Protein AF-A0A9P0B5W2-F1 (afdb_monomer_lite)

InterPro domains:
  IPR032402 Putative adherens-junction anchoring domain [PF16182] (52-156)
  IPR051618 Actin-binding LIM [PTHR24213] (2-170)

Secondary structure (DSSP, 8-state):
----SPPPS---------------------HHHHHHHHHHHH-PPPPPTT---HHHHHHTTSTTSSPPPTTPPPTT--TT-SPPPPTTTSHHHHHHHHGGGSS----TT----GGG--HHHHHHHHHHHHHHHHHT--SHHHHHHHHHHHHHHHHHHHHHHT--TTTTT-

Sequence (170 aa):
MSPHFHRPTSQNSFRGSQGAGSGKRFGSRSAMKILVDSIRSETPRPKSPHMNNEEPIELAHFPGAKPPLAGEAPKIERDDFPAPPYPYTDPERRKRWSDSYKGVPSDSDEEETVDGLTAKEIEDKKLKKEEEELSKIASGIGKVFLKNVQEREKVKKLRAAHIDPRNASR

Organism: Brassicogethes aeneus (NCBI:txid1431903)

Structure (mmCIF, N/CA/C/O backbone):
data_AF-A0A9P0B5W2-F1
#
_entry.id   AF-A0A9P0B5W2-F1
#
loop_
_atom_site.group_PDB
_atom_site.id
_atom_site.type_symbol
_atom_site.label_atom_id
_atom_site.label_alt_id
_atom_site.label_comp_id
_atom_site.label_asym_id
_atom_site.label_entity_id
_atom_site.label_seq_id
_atom_site.pdbx_PDB_ins_code
_atom_site.Cartn_x
_atom_site.Cartn_y
_atom_site.Cartn_z
_atom_site.occupancy
_atom_site.B_iso_or_equiv
_atom_site.auth_seq_id
_atom_site.auth_comp_id
_atom_site.auth_asym_id
_atom_site.auth_atom_id
_atom_site.pdbx_PDB_model_num
ATOM 1 N N . MET A 1 1 ? 14.145 52.074 -6.056 1.00 46.28 1 MET A N 1
ATOM 2 C CA . MET A 1 1 ? 14.216 50.958 -7.026 1.00 46.28 1 MET A CA 1
ATOM 3 C C . MET A 1 1 ? 15.527 50.224 -6.775 1.00 46.28 1 MET A C 1
ATOM 5 O O . MET A 1 1 ? 16.573 50.802 -7.026 1.00 46.28 1 MET A O 1
ATOM 9 N N . SER A 1 2 ? 15.488 49.037 -6.159 1.00 47.97 2 SER A N 1
ATOM 10 C CA . SER A 1 2 ? 16.695 48.271 -5.794 1.00 47.97 2 SER A CA 1
ATOM 11 C C . SER A 1 2 ? 17.152 47.395 -6.973 1.00 47.97 2 SER A C 1
ATOM 13 O O . SER A 1 2 ? 16.316 46.668 -7.515 1.00 47.97 2 SER A O 1
ATOM 15 N N . PRO A 1 3 ? 18.431 47.426 -7.394 1.00 70.12 3 PRO A N 1
ATOM 16 C CA . PRO A 1 3 ? 18.944 46.596 -8.477 1.00 70.12 3 PRO A CA 1
ATOM 17 C C . PRO A 1 3 ? 19.403 45.248 -7.902 1.00 70.12 3 PRO A C 1
ATOM 19 O O . PRO A 1 3 ? 20.593 44.995 -7.747 1.00 70.12 3 PRO A O 1
ATOM 22 N N . HIS A 1 4 ? 18.454 44.394 -7.513 1.00 63.75 4 HIS A N 1
ATOM 23 C CA . HIS A 1 4 ? 18.765 43.166 -6.767 1.00 63.75 4 HIS A CA 1
ATOM 24 C C . HIS A 1 4 ? 19.074 41.930 -7.635 1.00 63.75 4 HIS A C 1
ATOM 26 O O . HIS A 1 4 ? 19.404 40.887 -7.087 1.00 63.75 4 HIS A O 1
ATOM 32 N N . PHE A 1 5 ? 19.039 42.003 -8.971 1.00 71.44 5 PHE A N 1
ATOM 33 C CA . PHE A 1 5 ? 19.436 40.857 -9.803 1.00 71.44 5 PHE A CA 1
ATOM 34 C C . PHE A 1 5 ? 20.234 41.266 -11.038 1.00 71.44 5 PHE A C 1
ATOM 36 O O . PHE A 1 5 ? 19.832 42.144 -11.802 1.00 71.44 5 PHE A O 1
ATOM 43 N N . HIS A 1 6 ? 21.357 40.578 -11.243 1.00 67.75 6 HIS A N 1
ATOM 44 C CA . HIS A 1 6 ? 22.167 40.670 -12.451 1.00 67.75 6 HIS A CA 1
ATOM 45 C C . HIS A 1 6 ? 21.425 39.980 -13.606 1.00 67.75 6 HIS A C 1
ATOM 47 O O . HIS A 1 6 ? 21.068 38.806 -13.506 1.00 67.75 6 HIS A O 1
ATOM 53 N N . ARG A 1 7 ? 21.175 40.707 -14.700 1.00 67.62 7 ARG A N 1
ATOM 54 C CA . ARG A 1 7 ? 20.592 40.163 -15.935 1.00 67.62 7 ARG A CA 1
ATOM 55 C C . ARG A 1 7 ? 21.704 40.008 -16.976 1.00 67.62 7 ARG A C 1
ATOM 57 O O . ARG A 1 7 ? 22.376 41.000 -17.251 1.00 67.62 7 ARG A O 1
ATOM 64 N N . PRO A 1 8 ? 21.917 38.815 -17.555 1.00 61.62 8 PRO A N 1
ATOM 65 C CA . PRO A 1 8 ? 22.947 38.629 -18.567 1.00 61.62 8 PRO A CA 1
ATOM 66 C C . PRO A 1 8 ? 22.650 39.483 -19.806 1.00 61.62 8 PRO A C 1
ATOM 68 O O . PRO A 1 8 ? 21.538 39.489 -20.338 1.00 61.62 8 PRO A O 1
ATOM 71 N N . THR A 1 9 ? 23.666 40.203 -20.277 1.00 60.69 9 THR A N 1
ATOM 72 C CA . THR A 1 9 ? 23.631 41.022 -21.491 1.00 60.69 9 THR A CA 1
ATOM 73 C C . THR A 1 9 ? 23.773 40.132 -22.727 1.00 60.69 9 THR A C 1
ATOM 75 O O . THR A 1 9 ? 24.811 40.121 -23.381 1.00 60.69 9 THR A O 1
ATOM 78 N N . SER A 1 10 ? 22.758 39.335 -23.050 1.00 55.91 10 SER A N 1
ATOM 79 C CA . SER A 1 10 ? 22.740 38.591 -24.322 1.00 55.91 10 SER A CA 1
ATOM 80 C C . SER A 1 10 ? 21.402 38.641 -25.050 1.00 55.91 10 SER A C 1
ATOM 82 O O . SER A 1 10 ? 21.192 37.916 -26.015 1.00 55.91 10 SER A O 1
ATOM 84 N N . GLN A 1 11 ? 20.516 39.568 -24.676 1.00 52.59 11 GLN A N 1
ATOM 85 C CA . GLN A 1 11 ? 19.276 39.822 -25.415 1.00 52.59 11 GLN A CA 1
ATOM 86 C C . GLN A 1 11 ? 19.443 40.791 -26.600 1.00 52.59 11 GLN A C 1
ATOM 88 O O . GLN A 1 11 ? 18.465 41.364 -27.068 1.00 52.59 11 GLN A O 1
ATOM 93 N N . ASN A 1 12 ? 20.669 40.954 -27.112 1.00 52.62 12 ASN A N 1
ATOM 94 C CA . ASN A 1 12 ? 20.950 41.793 -28.279 1.00 52.62 12 ASN A CA 1
ATOM 95 C C . ASN A 1 12 ? 21.686 41.040 -29.400 1.00 52.62 12 ASN A C 1
ATOM 97 O O . ASN A 1 12 ? 22.669 41.525 -29.951 1.00 52.62 12 ASN A O 1
ATOM 101 N N . SER A 1 13 ? 21.190 39.855 -29.760 1.00 49.41 13 SER A N 1
ATOM 102 C CA . SER A 1 13 ? 21.544 39.180 -31.017 1.00 49.41 13 SER A CA 1
ATOM 103 C C . SER A 1 13 ? 20.309 38.622 -31.732 1.00 49.41 13 SER A C 1
ATOM 105 O O . SER A 1 13 ? 20.285 37.499 -32.225 1.00 49.41 13 SER A O 1
ATOM 107 N N . PHE A 1 14 ? 19.270 39.450 -31.871 1.00 51.44 14 PHE A N 1
ATOM 108 C CA . PHE A 1 14 ? 18.311 39.276 -32.961 1.00 51.44 14 PHE A CA 1
ATOM 109 C C . PHE A 1 14 ? 18.972 39.699 -34.277 1.00 51.44 14 PHE A C 1
ATOM 111 O O . PHE A 1 14 ? 18.803 40.830 -34.724 1.00 51.44 14 PHE A O 1
ATOM 118 N N . ARG A 1 15 ? 19.748 38.799 -34.891 1.00 49.16 15 ARG A N 1
ATOM 119 C CA . ARG A 1 15 ? 20.052 38.812 -36.332 1.00 49.16 15 ARG A CA 1
ATOM 120 C C . ARG A 1 15 ? 20.644 37.471 -36.771 1.00 49.16 15 ARG A C 1
ATOM 122 O O . ARG A 1 15 ? 21.778 37.156 -36.441 1.00 49.16 15 ARG A O 1
ATOM 129 N N . GLY A 1 16 ? 19.875 36.751 -37.591 1.00 42.97 16 GLY A N 1
ATOM 130 C CA . GLY A 1 16 ? 20.418 35.825 -38.587 1.00 42.97 16 GLY A CA 1
ATOM 131 C C . GLY A 1 16 ? 20.074 34.344 -38.424 1.00 42.97 16 GLY A C 1
ATOM 132 O O . GLY A 1 16 ? 20.948 33.565 -38.088 1.00 42.97 16 GLY A O 1
ATOM 133 N N . SER A 1 17 ? 18.850 33.935 -38.772 1.00 45.12 17 SER A N 1
ATOM 134 C CA . SER A 1 17 ? 18.650 33.068 -39.951 1.00 45.12 17 SER A CA 1
ATOM 135 C C . SER A 1 17 ? 17.151 32.926 -40.249 1.00 45.12 17 SER A C 1
ATOM 137 O O . SER A 1 17 ? 16.429 32.175 -39.595 1.00 45.12 17 SER A O 1
ATOM 139 N N . GLN A 1 18 ? 16.673 33.668 -41.243 1.00 49.34 18 GLN A N 1
ATOM 140 C CA . GLN A 1 18 ? 15.427 33.353 -41.934 1.00 49.34 18 GLN A CA 1
ATOM 141 C C . GLN A 1 18 ? 15.752 32.314 -43.015 1.00 49.34 18 GLN A C 1
ATOM 143 O O . GLN A 1 18 ? 16.570 32.589 -43.883 1.00 49.34 18 GLN A O 1
ATOM 148 N N . GLY A 1 19 ? 15.109 31.148 -42.913 1.00 42.56 19 GLY A N 1
ATOM 149 C CA . GLY A 1 19 ? 14.490 30.417 -44.023 1.00 42.56 19 GLY A CA 1
ATOM 150 C C . GLY A 1 19 ? 15.356 29.845 -45.152 1.00 42.56 19 GLY A C 1
ATOM 151 O O . GLY A 1 19 ? 15.877 30.581 -45.975 1.00 42.56 19 GLY A O 1
ATOM 152 N N . ALA A 1 20 ? 15.351 28.511 -45.252 1.00 40.34 20 ALA A N 1
ATOM 153 C CA . ALA A 1 20 ? 15.213 27.677 -46.464 1.00 40.34 20 ALA A CA 1
ATOM 154 C C . ALA A 1 20 ? 15.748 26.278 -46.107 1.00 40.34 20 ALA A C 1
ATOM 156 O O . ALA A 1 20 ? 16.812 26.163 -45.522 1.00 40.34 20 ALA A O 1
ATOM 157 N N . GLY A 1 21 ? 15.117 25.144 -46.373 1.00 37.19 21 GLY A N 1
ATOM 158 C CA . GLY A 1 21 ? 13.966 24.796 -47.181 1.00 37.19 21 GLY A CA 1
ATOM 159 C C . GLY A 1 21 ? 13.923 23.261 -47.233 1.00 37.19 21 GLY A C 1
ATOM 160 O O . GLY A 1 21 ? 14.939 22.601 -47.044 1.00 37.19 21 GLY A O 1
ATOM 161 N N . SER A 1 22 ? 12.718 22.723 -47.417 1.00 51.56 22 SER A N 1
ATOM 162 C CA . SER A 1 22 ? 12.379 21.379 -47.912 1.00 51.56 22 SER A CA 1
ATOM 163 C C . SER A 1 22 ? 13.505 20.330 -47.996 1.00 51.56 22 SER A C 1
ATOM 165 O O . SER A 1 22 ? 14.364 20.389 -48.873 1.00 51.56 22 SER A O 1
ATOM 167 N N . GLY A 1 23 ? 13.433 19.285 -47.167 1.00 44.84 23 GLY A N 1
ATOM 168 C CA . GLY A 1 23 ? 14.341 18.151 -47.313 1.00 44.84 23 GLY A CA 1
ATOM 169 C C . GLY A 1 23 ? 14.053 16.989 -46.378 1.00 44.84 23 GLY A C 1
ATOM 170 O O . GLY A 1 23 ? 14.763 16.793 -45.406 1.00 44.84 23 GLY A O 1
ATOM 171 N N . LYS A 1 24 ? 13.053 16.182 -46.748 1.00 48.94 24 LYS A N 1
ATOM 172 C CA . LYS A 1 24 ? 12.749 14.840 -46.219 1.00 48.94 24 LYS A CA 1
ATOM 173 C C . LYS A 1 24 ? 12.152 14.809 -44.807 1.00 48.94 24 LYS A C 1
ATOM 175 O O . LYS A 1 24 ? 12.841 14.790 -43.794 1.00 48.94 24 LYS A O 1
ATOM 180 N N . ARG A 1 25 ? 10.826 14.632 -44.776 1.00 52.66 25 ARG A N 1
ATOM 181 C CA . ARG A 1 25 ? 10.122 13.929 -43.696 1.00 52.66 25 ARG A CA 1
ATOM 182 C C . ARG A 1 25 ? 10.666 12.496 -43.616 1.00 52.66 25 ARG A C 1
ATOM 184 O O . ARG A 1 25 ? 10.049 11.569 -44.131 1.00 52.66 25 ARG A O 1
ATOM 191 N N . PHE A 1 26 ? 11.854 12.317 -43.042 1.00 52.94 26 PHE A N 1
ATOM 192 C CA . PHE A 1 26 ? 12.289 11.006 -42.585 1.00 52.94 26 PHE A CA 1
ATOM 193 C C . PHE A 1 26 ? 11.279 10.576 -41.529 1.00 52.94 26 PHE A C 1
ATOM 195 O O . PHE A 1 26 ? 11.008 11.326 -40.591 1.00 52.94 26 PHE A O 1
ATOM 202 N N . GLY A 1 27 ? 10.633 9.436 -41.781 1.00 57.34 27 GLY A N 1
ATOM 203 C CA . GLY A 1 27 ? 9.492 8.952 -41.016 1.00 57.34 27 GLY A CA 1
ATOM 204 C C . GLY A 1 27 ? 9.715 9.095 -39.516 1.00 57.34 27 GLY A C 1
ATOM 205 O O . GLY A 1 27 ? 10.820 8.872 -39.033 1.00 57.34 27 GLY A O 1
ATOM 206 N N . SER A 1 28 ? 8.648 9.497 -38.833 1.00 62.66 28 SER A N 1
ATOM 207 C CA . SER A 1 28 ? 8.458 9.758 -37.403 1.00 62.66 28 SER A CA 1
ATOM 208 C C . SER A 1 28 ? 9.147 8.773 -36.444 1.00 62.66 28 SER A C 1
ATOM 210 O O . SER A 1 28 ? 8.499 8.048 -35.690 1.00 62.66 28 SER A O 1
ATOM 212 N N . ARG A 1 29 ? 10.479 8.745 -36.434 1.00 66.88 29 ARG A N 1
ATOM 213 C CA . ARG A 1 29 ? 11.280 8.089 -35.411 1.00 66.88 29 ARG A CA 1
ATOM 214 C C . ARG A 1 29 ? 11.482 9.117 -34.314 1.00 66.88 29 ARG A C 1
ATOM 216 O O . ARG A 1 29 ? 12.173 10.111 -34.504 1.00 66.88 29 ARG A O 1
ATOM 223 N N . SER A 1 30 ? 10.827 8.886 -33.179 1.00 81.12 30 SER A N 1
ATOM 224 C CA . SER A 1 30 ? 11.083 9.646 -31.955 1.00 81.12 30 SER A CA 1
ATOM 225 C C . SER A 1 30 ? 12.591 9.694 -31.683 1.00 81.12 30 SER A C 1
ATOM 227 O O . SER A 1 30 ? 13.296 8.730 -31.986 1.00 81.12 30 SER A O 1
ATOM 229 N N . ALA A 1 31 ? 13.086 10.773 -31.077 1.00 82.38 31 ALA A N 1
ATOM 230 C CA . ALA A 1 31 ? 14.483 10.873 -30.649 1.00 82.38 31 ALA A CA 1
ATOM 231 C C . ALA A 1 31 ? 14.920 9.643 -29.825 1.00 82.38 31 ALA A C 1
ATOM 233 O O . ALA A 1 31 ? 16.021 9.133 -30.008 1.00 82.38 31 ALA A O 1
ATOM 234 N N . MET A 1 32 ? 14.013 9.074 -29.019 1.00 84.75 32 MET A N 1
ATOM 235 C CA . MET A 1 32 ? 14.249 7.815 -28.301 1.00 84.75 32 MET A CA 1
ATOM 236 C C . MET A 1 32 ? 14.523 6.633 -29.236 1.00 84.75 32 MET A C 1
ATOM 238 O O . MET A 1 32 ? 15.366 5.796 -28.939 1.00 84.75 32 MET A O 1
ATOM 242 N N . LYS A 1 33 ? 13.839 6.555 -30.382 1.00 83.31 33 LYS A N 1
ATOM 243 C CA . LYS A 1 33 ? 14.045 5.486 -31.364 1.00 83.31 33 LYS A CA 1
ATOM 244 C C . LYS A 1 33 ? 15.425 5.584 -32.010 1.00 83.31 33 LYS A C 1
ATOM 246 O O . LYS A 1 33 ? 16.060 4.559 -32.205 1.00 83.31 33 LYS A O 1
ATOM 251 N N . ILE A 1 34 ? 15.892 6.802 -32.283 1.00 85.81 34 ILE A N 1
ATOM 252 C CA . ILE A 1 34 ? 17.234 7.057 -32.822 1.00 85.81 34 ILE A CA 1
ATOM 253 C C . ILE A 1 34 ? 18.305 6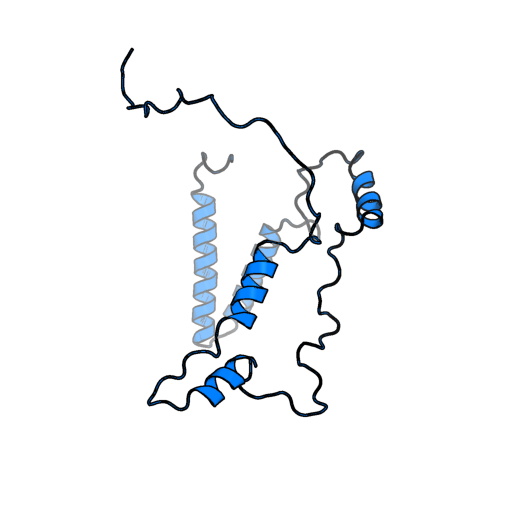.662 -31.799 1.00 85.81 34 ILE A C 1
ATOM 255 O O . ILE A 1 34 ? 19.266 5.992 -32.162 1.00 85.81 34 ILE A O 1
ATOM 259 N N . LEU A 1 35 ? 18.105 6.991 -30.517 1.00 85.31 35 LEU A N 1
ATOM 260 C CA . LEU A 1 35 ? 18.998 6.556 -29.439 1.00 85.31 35 LEU A CA 1
ATOM 261 C C . LEU A 1 35 ? 19.030 5.027 -29.304 1.00 85.31 35 LEU A C 1
ATOM 263 O O . LEU A 1 35 ? 20.104 4.448 -29.207 1.00 85.31 35 LEU A O 1
ATOM 267 N N . VAL A 1 36 ? 17.877 4.353 -29.354 1.00 85.12 36 VAL A N 1
ATOM 268 C CA . VAL A 1 36 ? 17.806 2.881 -29.308 1.00 85.12 36 VAL A CA 1
ATOM 269 C C . VAL A 1 36 ? 18.491 2.243 -30.519 1.00 85.12 36 VAL A C 1
ATOM 271 O O . VAL A 1 36 ? 19.184 1.240 -30.358 1.00 85.12 36 VAL A O 1
ATOM 274 N N . ASP A 1 37 ? 18.308 2.803 -31.717 1.00 82.69 37 ASP A N 1
ATOM 275 C CA . ASP A 1 37 ? 18.953 2.307 -32.935 1.00 82.69 37 ASP A CA 1
ATOM 276 C C . ASP A 1 37 ? 20.484 2.509 -32.863 1.00 82.69 37 ASP A C 1
ATOM 278 O O . ASP A 1 37 ? 21.215 1.576 -33.183 1.00 82.69 37 ASP A O 1
ATOM 282 N N . SER A 1 38 ? 20.962 3.652 -32.350 1.00 82.81 38 SER A N 1
ATOM 283 C CA . SER A 1 38 ? 22.390 3.933 -32.096 1.00 82.81 38 SER A CA 1
ATOM 284 C C . SER A 1 38 ? 22.996 2.977 -31.056 1.00 82.81 38 SER A C 1
ATOM 286 O O . SER A 1 38 ? 24.039 2.379 -31.310 1.00 82.81 38 SER A O 1
ATOM 288 N N . ILE A 1 39 ? 22.297 2.711 -29.943 1.00 80.75 39 ILE A N 1
ATOM 289 C CA . ILE A 1 39 ? 22.726 1.736 -28.919 1.00 80.75 39 ILE A CA 1
ATOM 290 C C . ILE A 1 39 ? 22.849 0.321 -29.507 1.00 80.75 39 ILE A C 1
ATOM 292 O O . ILE A 1 39 ? 23.756 -0.423 -29.141 1.00 80.75 39 ILE A O 1
ATOM 296 N N . ARG A 1 40 ? 21.947 -0.061 -30.420 1.00 78.44 40 ARG A N 1
ATOM 297 C CA . ARG A 1 40 ? 21.981 -1.370 -31.095 1.00 78.44 40 ARG A CA 1
ATOM 298 C C . ARG A 1 40 ? 23.073 -1.462 -32.159 1.00 78.44 40 ARG A C 1
ATOM 300 O O . ARG A 1 40 ? 23.568 -2.560 -32.393 1.00 78.44 40 ARG A O 1
ATOM 307 N N . SER A 1 41 ? 23.409 -0.356 -32.827 1.00 75.12 41 SER A N 1
ATOM 308 C CA . SER A 1 41 ? 24.389 -0.345 -33.916 1.00 75.12 41 SER A CA 1
ATOM 309 C C . SER A 1 41 ? 25.832 -0.157 -33.457 1.00 75.12 41 SER A C 1
ATOM 311 O O . SER A 1 41 ? 26.731 -0.632 -34.143 1.00 75.12 41 SER A O 1
ATOM 313 N N . GLU A 1 42 ? 26.081 0.553 -32.351 1.00 65.12 42 GLU A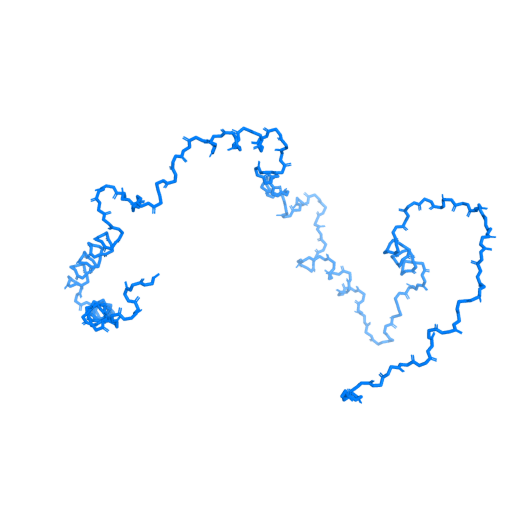 N 1
ATOM 314 C CA . GLU A 1 42 ? 27.428 1.070 -32.075 1.00 65.12 42 GLU A CA 1
ATOM 315 C C . GLU A 1 42 ? 28.358 0.155 -31.283 1.00 65.12 42 GLU A C 1
ATOM 317 O O . GLU A 1 42 ? 29.564 0.335 -31.414 1.00 65.12 42 GLU A O 1
ATOM 322 N N . THR A 1 43 ? 27.907 -0.843 -30.511 1.00 59.41 43 THR A N 1
ATOM 323 C CA . THR A 1 43 ? 28.878 -1.679 -29.773 1.00 59.41 43 THR A CA 1
ATOM 324 C C . THR A 1 43 ? 28.396 -3.102 -29.471 1.00 59.41 43 THR A C 1
ATOM 326 O O . THR A 1 43 ? 27.336 -3.275 -28.867 1.00 59.41 43 THR A O 1
ATOM 329 N N . PRO A 1 44 ? 29.191 -4.156 -29.765 1.00 67.06 44 PRO A N 1
ATOM 330 C CA . PRO A 1 44 ? 29.164 -5.326 -28.901 1.00 67.06 44 PRO A CA 1
ATOM 331 C C . PRO A 1 44 ? 29.627 -4.863 -27.517 1.00 67.06 4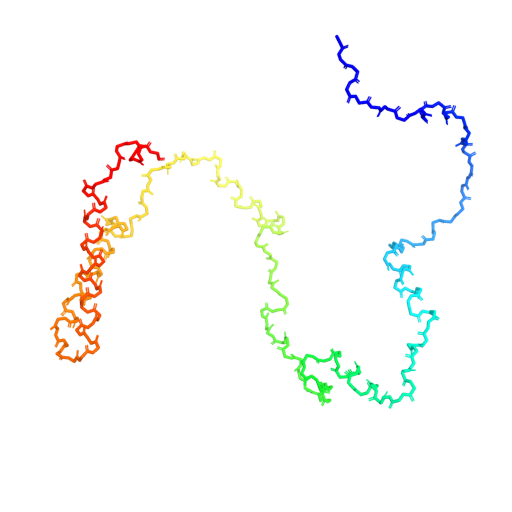4 PRO A C 1
ATOM 333 O O . PRO A 1 44 ? 30.677 -4.230 -27.384 1.00 67.06 44 PRO A O 1
ATOM 336 N N . ARG A 1 45 ? 28.816 -5.133 -26.492 1.00 69.81 45 ARG A N 1
ATOM 337 C CA . ARG A 1 45 ? 29.113 -4.779 -25.099 1.00 69.81 45 ARG A CA 1
ATOM 338 C C . ARG A 1 45 ? 30.566 -5.179 -24.771 1.00 69.81 45 ARG A C 1
ATOM 340 O O . ARG A 1 45 ? 30.895 -6.354 -24.943 1.00 69.81 45 ARG A O 1
ATOM 347 N N . PRO A 1 46 ? 31.446 -4.253 -24.339 1.00 69.06 46 PRO A N 1
ATOM 348 C CA . PRO A 1 46 ? 32.838 -4.588 -24.055 1.00 69.06 46 PRO A CA 1
ATOM 349 C C . PRO A 1 46 ? 32.892 -5.662 -22.963 1.00 69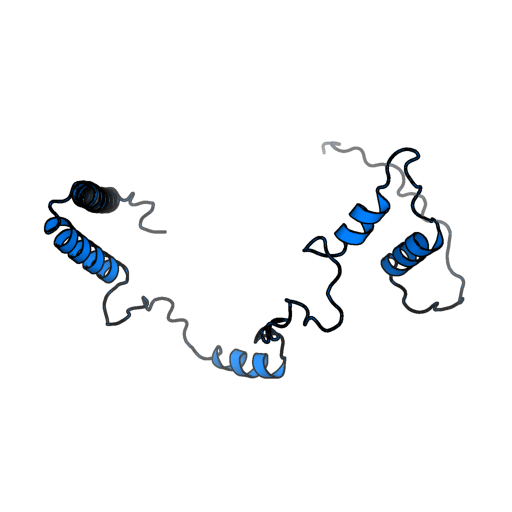.06 46 PRO A C 1
ATOM 351 O O . PRO A 1 46 ? 32.363 -5.477 -21.865 1.00 69.06 46 PRO A O 1
ATOM 354 N N . LYS A 1 47 ? 33.491 -6.812 -23.289 1.00 66.75 47 LYS A N 1
ATOM 355 C CA . LYS A 1 47 ? 33.611 -7.950 -22.373 1.00 66.75 47 LYS A CA 1
ATOM 356 C C . LYS A 1 47 ? 34.672 -7.635 -21.323 1.00 66.75 47 LYS A C 1
ATOM 358 O O . LYS A 1 47 ? 35.774 -7.208 -21.660 1.00 66.75 47 LYS A O 1
ATOM 363 N N . SER A 1 48 ? 34.358 -7.847 -20.047 1.00 70.00 48 SER A N 1
ATOM 364 C CA . SER A 1 48 ? 35.356 -7.734 -18.980 1.00 70.00 48 SER A CA 1
ATOM 365 C C . SER A 1 48 ? 36.419 -8.834 -19.149 1.00 70.00 48 SER A C 1
ATOM 367 O O . SER A 1 48 ? 36.026 -9.999 -19.200 1.00 70.00 48 SER A O 1
ATOM 369 N N . PRO A 1 49 ? 37.730 -8.523 -19.174 1.00 73.25 49 PRO A N 1
ATOM 370 C CA . PRO A 1 49 ? 38.790 -9.486 -19.512 1.00 73.25 49 PRO A CA 1
ATOM 371 C C . PRO A 1 49 ? 38.922 -10.725 -18.611 1.00 73.25 49 PRO A C 1
ATOM 373 O O . PRO A 1 49 ? 39.630 -11.656 -18.979 1.00 73.25 49 PRO A O 1
ATOM 376 N N . HIS A 1 50 ? 38.302 -10.733 -17.427 1.00 73.88 50 HIS A N 1
ATOM 377 C CA . HIS A 1 50 ? 38.549 -11.760 -16.408 1.00 73.88 50 HIS A CA 1
ATOM 378 C C . HIS A 1 50 ? 37.317 -12.577 -15.999 1.00 73.88 50 HIS A C 1
ATOM 380 O O . HIS A 1 50 ? 37.466 -13.664 -15.452 1.00 73.88 50 HIS A O 1
ATOM 386 N N . MET A 1 51 ? 36.105 -12.077 -16.248 1.00 77.00 51 MET A N 1
ATOM 387 C CA . MET A 1 51 ? 34.886 -12.688 -15.716 1.00 77.00 51 MET A CA 1
ATOM 388 C C . MET A 1 51 ? 33.949 -13.120 -16.837 1.00 77.00 51 MET A C 1
ATOM 390 O O . MET A 1 51 ? 33.569 -12.314 -17.690 1.00 77.00 51 MET A O 1
ATOM 394 N N . ASN A 1 52 ? 33.538 -14.388 -16.782 1.00 80.00 52 ASN A N 1
ATOM 395 C CA . ASN A 1 52 ? 32.494 -14.964 -17.624 1.00 80.00 52 ASN A CA 1
ATOM 396 C C . ASN A 1 52 ? 31.125 -14.432 -17.173 1.00 80.00 52 ASN A C 1
ATOM 398 O O . ASN A 1 52 ? 30.380 -15.112 -16.478 1.00 80.00 52 ASN A O 1
ATOM 402 N N . ASN A 1 53 ? 30.814 -13.188 -17.539 1.00 86.12 53 ASN A N 1
ATOM 403 C CA . ASN A 1 53 ? 29.562 -12.527 -17.159 1.00 86.12 53 ASN A CA 1
ATOM 404 C C . ASN A 1 53 ? 28.415 -12.792 -18.143 1.00 86.12 53 ASN A C 1
ATOM 406 O O . ASN A 1 53 ? 27.294 -12.379 -17.867 1.00 86.12 53 ASN A O 1
ATOM 410 N N . GLU A 1 54 ? 28.687 -13.438 -19.279 1.00 86.38 54 GLU A N 1
ATOM 411 C CA . GLU A 1 54 ? 27.703 -13.619 -20.356 1.00 86.38 54 GLU A CA 1
ATOM 412 C C . GLU A 1 54 ? 26.466 -14.373 -19.868 1.00 86.38 54 GLU A C 1
ATOM 414 O O . GLU A 1 54 ? 25.357 -13.887 -20.048 1.00 86.38 54 GLU A O 1
ATOM 419 N N . GLU A 1 55 ? 26.648 -15.485 -19.151 1.00 88.75 55 GLU A N 1
ATOM 420 C CA . GLU A 1 55 ? 25.526 -16.277 -18.637 1.00 88.75 55 GLU A CA 1
ATOM 421 C C . GLU A 1 55 ? 24.671 -15.482 -17.624 1.00 88.75 55 GLU A C 1
ATOM 423 O O . GLU A 1 55 ? 23.468 -15.352 -17.850 1.00 88.75 55 GLU A O 1
ATOM 428 N N . PRO A 1 56 ? 25.229 -14.818 -16.589 1.00 89.25 56 PRO A N 1
ATOM 429 C CA . PRO A 1 56 ? 24.446 -13.925 -15.730 1.00 89.25 56 PRO A CA 1
ATOM 430 C C . PRO A 1 56 ? 23.732 -12.779 -16.466 1.00 89.25 56 PRO A C 1
ATOM 432 O O . PRO A 1 56 ? 22.617 -12.419 -16.089 1.00 89.25 56 PRO A O 1
ATOM 435 N N . ILE A 1 57 ? 24.353 -12.189 -17.496 1.00 86.12 57 ILE A N 1
ATOM 436 C CA . ILE A 1 57 ? 23.743 -11.112 -18.295 1.00 86.12 57 ILE A CA 1
ATOM 437 C C . ILE A 1 57 ? 22.557 -11.653 -19.095 1.00 86.12 57 ILE A C 1
ATOM 439 O O . ILE A 1 57 ? 21.496 -11.031 -19.106 1.00 86.12 57 ILE A O 1
ATOM 443 N N . GLU A 1 58 ? 22.719 -12.810 -19.735 1.00 89.38 58 GLU A N 1
ATOM 444 C CA . GLU A 1 58 ? 21.664 -13.470 -20.502 1.00 89.38 58 GLU A CA 1
ATOM 445 C C . GLU A 1 58 ? 20.485 -13.862 -19.603 1.00 89.38 58 GLU A C 1
ATOM 447 O O . GLU A 1 58 ? 19.325 -13.611 -19.937 1.00 89.38 58 GLU A O 1
ATOM 452 N N . LEU A 1 59 ? 20.771 -14.407 -18.419 1.00 90.69 59 LEU A N 1
ATOM 453 C CA . LEU A 1 59 ? 19.749 -14.816 -17.459 1.00 90.69 59 LEU A CA 1
ATOM 454 C C . LEU A 1 59 ? 19.030 -13.633 -16.803 1.00 90.69 59 LEU A C 1
ATOM 456 O O . LEU A 1 59 ? 17.858 -13.768 -16.454 1.00 90.69 59 LEU A O 1
ATOM 460 N N . ALA A 1 60 ? 19.675 -12.468 -16.683 1.00 90.31 60 ALA A N 1
ATOM 461 C CA . ALA A 1 60 ? 19.068 -11.257 -16.127 1.00 90.31 60 ALA A CA 1
ATOM 462 C C . ALA A 1 60 ? 17.886 -10.721 -16.957 1.00 90.31 60 ALA A C 1
ATOM 464 O O . ALA A 1 60 ? 17.079 -9.943 -16.447 1.00 90.31 60 ALA A O 1
ATOM 465 N N . HIS A 1 61 ? 17.746 -11.144 -18.217 1.00 89.75 61 HIS A N 1
ATOM 466 C CA . HIS A 1 61 ? 16.561 -10.844 -19.026 1.00 89.75 61 HIS A CA 1
ATOM 467 C C . HIS A 1 61 ? 15.306 -11.570 -18.542 1.00 89.75 61 HIS A C 1
ATOM 469 O O . HIS A 1 61 ? 14.190 -11.139 -18.840 1.00 89.75 61 HIS A O 1
ATOM 475 N N . PHE A 1 62 ? 15.478 -12.662 -17.798 1.00 87.88 62 PHE A N 1
ATOM 476 C CA . PHE A 1 62 ? 14.384 -13.468 -17.296 1.00 87.88 62 PHE A CA 1
ATOM 477 C C . PHE A 1 62 ? 14.207 -13.218 -15.796 1.00 87.88 62 PHE A C 1
ATOM 479 O O . PHE A 1 62 ? 15.154 -13.383 -15.026 1.00 87.88 62 PHE A O 1
ATOM 486 N N . PRO A 1 63 ? 12.989 -12.902 -15.324 1.00 85.12 63 PRO A N 1
ATOM 487 C CA . PRO A 1 63 ? 12.749 -12.625 -13.905 1.00 85.12 63 PRO A CA 1
ATOM 488 C C . PRO A 1 63 ? 13.094 -13.813 -12.991 1.00 85.12 63 PRO A C 1
ATOM 490 O O . PRO A 1 63 ? 13.380 -13.622 -11.815 1.00 85.12 63 PRO A O 1
ATOM 493 N N . GLY A 1 64 ? 13.072 -15.040 -13.523 1.00 86.62 64 GLY A N 1
ATOM 494 C CA . GLY A 1 64 ? 13.435 -16.262 -12.802 1.00 86.62 64 GLY A CA 1
ATOM 495 C C . GLY A 1 64 ? 14.889 -16.710 -12.971 1.00 86.62 64 GLY A C 1
ATOM 496 O O . GLY A 1 64 ? 15.188 -17.837 -12.584 1.00 86.62 64 GLY A O 1
ATOM 497 N N . ALA A 1 65 ? 15.754 -15.894 -13.589 1.00 89.50 65 ALA A N 1
ATOM 498 C CA . ALA A 1 65 ? 17.135 -16.248 -13.936 1.00 89.50 65 ALA A CA 1
ATOM 499 C C . ALA A 1 65 ? 17.258 -17.582 -14.699 1.00 89.50 65 ALA A C 1
ATOM 501 O O . ALA A 1 65 ? 18.236 -18.311 -14.559 1.00 89.50 65 ALA A O 1
ATOM 502 N N . LYS A 1 66 ? 16.227 -17.933 -15.472 1.00 89.06 66 LYS A N 1
ATOM 503 C CA . LYS A 1 66 ? 16.163 -19.130 -16.311 1.00 89.06 66 LYS A CA 1
ATOM 504 C C . LYS A 1 66 ? 15.364 -18.796 -17.566 1.00 89.06 66 LYS A C 1
ATOM 506 O O . LYS A 1 66 ? 14.322 -18.142 -17.435 1.00 89.06 66 LYS A O 1
ATOM 511 N N . PRO A 1 67 ? 15.813 -19.231 -18.753 1.00 87.06 67 PRO A N 1
ATOM 512 C CA . PRO A 1 67 ? 15.004 -19.114 -19.952 1.00 87.06 67 PRO A CA 1
ATOM 513 C C . PRO A 1 67 ? 13.718 -19.944 -19.788 1.00 87.06 67 PRO A C 1
ATOM 515 O O . PRO A 1 67 ? 13.739 -20.972 -19.103 1.00 87.06 67 PRO A O 1
ATOM 518 N N . PRO A 1 68 ? 12.598 -19.513 -20.389 1.00 84.62 68 PRO A N 1
ATOM 519 C CA . PRO A 1 68 ? 11.366 -20.292 -20.378 1.00 84.62 68 PRO A CA 1
ATOM 520 C C . PRO A 1 68 ? 11.582 -21.630 -21.094 1.00 84.62 68 PRO A C 1
ATOM 522 O O . PRO A 1 68 ? 12.271 -21.693 -22.117 1.00 84.62 68 PRO A O 1
ATOM 525 N N . LEU A 1 69 ? 10.996 -22.704 -20.564 1.00 85.75 69 LEU A N 1
ATOM 526 C CA . LEU A 1 69 ? 11.013 -24.005 -21.228 1.00 85.75 69 LEU A CA 1
ATOM 527 C C . LEU A 1 69 ? 10.189 -23.933 -22.521 1.00 85.75 69 LEU A C 1
ATOM 529 O O . LEU A 1 69 ? 9.178 -23.232 -22.597 1.00 85.75 69 LEU A O 1
ATOM 533 N N . ALA A 1 70 ? 10.609 -24.669 -23.551 1.00 82.06 70 ALA A N 1
ATOM 534 C CA . ALA A 1 70 ? 9.868 -24.738 -24.806 1.00 82.06 70 ALA A CA 1
ATOM 535 C C . ALA A 1 70 ? 8.463 -25.320 -24.550 1.00 82.06 70 ALA A C 1
ATOM 537 O O . ALA A 1 70 ? 8.330 -26.498 -24.228 1.00 82.06 70 ALA A O 1
ATOM 538 N N . GLY A 1 71 ? 7.429 -24.483 -24.677 1.00 78.81 71 GLY A N 1
ATOM 539 C CA . GLY A 1 71 ? 6.030 -24.853 -24.429 1.00 78.81 71 GLY A CA 1
ATOM 540 C C . GLY A 1 71 ? 5.487 -24.494 -23.040 1.00 78.81 71 GLY A C 1
ATOM 541 O O . GLY A 1 71 ? 4.319 -24.767 -22.779 1.00 78.81 71 GLY A O 1
ATOM 542 N N . GLU A 1 72 ? 6.281 -23.873 -22.160 1.00 77.94 72 GLU A N 1
ATOM 543 C CA . GLU A 1 72 ? 5.766 -23.321 -20.902 1.00 77.94 72 GLU A CA 1
ATOM 544 C C . GLU A 1 72 ? 5.058 -21.985 -21.167 1.00 77.94 72 GLU A C 1
ATOM 546 O O . GLU A 1 72 ? 5.652 -21.031 -21.676 1.00 77.94 72 GLU A O 1
ATOM 551 N N . ALA A 1 73 ? 3.777 -21.940 -20.813 1.00 71.12 73 ALA A N 1
ATOM 552 C CA . ALA A 1 73 ? 2.962 -20.735 -20.779 1.00 71.12 73 ALA A CA 1
ATOM 553 C C . ALA A 1 73 ? 3.653 -19.631 -19.948 1.00 71.12 73 ALA A C 1
ATOM 555 O O . ALA A 1 73 ? 3.988 -19.872 -18.780 1.00 71.12 73 ALA A O 1
ATOM 556 N N . PRO A 1 74 ? 3.912 -18.421 -20.486 1.00 71.31 74 PRO A N 1
ATOM 557 C CA . PRO A 1 74 ? 4.434 -17.325 -19.681 1.00 71.31 74 PRO A CA 1
ATOM 558 C C . PRO A 1 74 ? 3.533 -17.062 -18.467 1.00 71.31 74 PRO A C 1
ATOM 560 O O . PRO A 1 74 ? 2.329 -16.882 -18.588 1.00 71.31 74 PRO A O 1
ATOM 563 N N . LYS A 1 75 ? 4.126 -16.942 -17.272 1.00 69.06 75 LYS A N 1
ATOM 564 C CA . LYS A 1 75 ? 3.400 -16.732 -15.996 1.00 69.06 75 LYS A CA 1
ATOM 565 C C . LYS A 1 75 ? 2.483 -15.498 -15.959 1.00 69.06 75 LYS A C 1
ATOM 567 O O . LYS A 1 75 ? 1.712 -15.345 -15.016 1.00 69.06 75 LYS A O 1
ATOM 572 N N . ILE A 1 76 ? 2.597 -14.605 -16.943 1.00 70.44 76 ILE A N 1
ATOM 573 C CA . ILE A 1 76 ? 1.702 -13.456 -17.122 1.00 70.44 76 ILE A CA 1
ATOM 574 C C . ILE A 1 76 ? 0.364 -13.824 -17.785 1.00 70.44 76 ILE A C 1
ATOM 576 O O . ILE A 1 76 ? -0.439 -12.924 -17.997 1.00 70.44 76 ILE A O 1
ATOM 580 N N . GLU A 1 77 ? 0.084 -15.104 -18.057 1.00 65.38 77 GLU A N 1
ATOM 581 C CA . GLU A 1 77 ? -1.228 -15.626 -18.491 1.00 65.38 77 GLU A CA 1
ATOM 582 C C . GLU A 1 77 ? -2.285 -15.590 -17.373 1.00 65.38 77 GLU A C 1
ATOM 584 O O . GLU A 1 77 ? -3.058 -16.520 -17.162 1.00 65.38 77 GLU A O 1
ATOM 589 N N . ARG A 1 78 ? -2.332 -14.502 -16.605 1.00 73.69 78 ARG A N 1
ATOM 590 C CA . ARG A 1 78 ? -3.569 -14.170 -15.909 1.00 73.69 78 ARG A CA 1
ATOM 591 C C . ARG A 1 78 ? -4.496 -13.566 -16.951 1.00 73.69 78 ARG A C 1
ATOM 593 O O . ARG A 1 78 ? -4.136 -12.555 -17.543 1.00 73.69 78 ARG A O 1
ATOM 600 N N . ASP A 1 79 ? -5.696 -14.120 -17.094 1.00 71.50 79 ASP A N 1
ATOM 601 C CA . ASP A 1 79 ? -6.759 -13.566 -17.953 1.00 71.50 79 ASP A CA 1
ATOM 602 C C . ASP A 1 79 ? -7.093 -12.095 -17.617 1.00 71.50 79 ASP A C 1
ATOM 604 O O . ASP A 1 79 ? -7.591 -11.346 -18.452 1.00 71.50 79 ASP A O 1
ATOM 608 N N . ASP A 1 80 ? -6.759 -11.664 -16.395 1.00 75.31 80 ASP A N 1
ATOM 609 C CA . ASP A 1 80 ? -6.866 -10.285 -15.905 1.00 75.31 80 ASP A CA 1
ATOM 610 C C . ASP A 1 80 ? -5.714 -9.353 -16.358 1.00 75.31 80 ASP A C 1
ATOM 612 O O . ASP A 1 80 ? -5.646 -8.202 -15.912 1.00 75.31 80 ASP A O 1
ATOM 616 N N . PHE A 1 81 ? -4.758 -9.828 -17.166 1.00 73.38 81 PHE A N 1
ATOM 617 C CA . PHE A 1 81 ? -3.606 -9.054 -17.637 1.00 73.38 81 PHE A CA 1
ATOM 618 C C . PHE A 1 81 ? -3.538 -9.005 -19.178 1.00 73.38 81 PHE A C 1
ATOM 620 O O . PHE A 1 81 ? -3.518 -10.052 -19.820 1.00 73.38 81 PHE A O 1
ATOM 627 N N . PRO A 1 82 ? -3.411 -7.816 -19.804 1.00 82.25 82 PRO A N 1
ATOM 628 C CA . PRO A 1 82 ? -3.408 -6.486 -19.196 1.00 82.25 82 PRO A CA 1
ATOM 629 C C . PRO A 1 82 ? -4.776 -6.129 -18.602 1.00 82.25 82 PRO A C 1
ATOM 631 O O . PRO A 1 82 ? -5.809 -6.570 -19.100 1.00 82.25 82 PRO A O 1
ATOM 634 N N . ALA A 1 83 ? -4.768 -5.316 -17.540 1.00 77.44 83 ALA A N 1
ATOM 635 C CA . ALA A 1 83 ? -5.994 -4.893 -16.873 1.00 77.44 83 ALA A CA 1
ATOM 636 C C . ALA A 1 83 ? -6.989 -4.317 -17.898 1.00 77.44 83 ALA A C 1
ATOM 638 O O . ALA A 1 83 ? -6.570 -3.540 -18.769 1.00 77.44 83 ALA A O 1
ATOM 639 N N . PRO A 1 84 ? -8.285 -4.670 -17.811 1.00 81.12 84 PRO A N 1
ATOM 640 C CA . PRO A 1 84 ? -9.280 -4.143 -18.728 1.00 81.12 84 PRO A CA 1
ATOM 641 C C . PRO A 1 84 ? -9.264 -2.607 -18.693 1.00 81.12 84 PRO A C 1
ATOM 643 O O . PRO A 1 84 ? -8.977 -2.012 -17.646 1.00 81.12 84 PRO A O 1
ATOM 646 N N . PRO A 1 85 ? -9.549 -1.948 -19.831 1.00 79.69 85 PRO A N 1
ATOM 647 C CA . PRO A 1 85 ? -9.544 -0.495 -19.916 1.00 79.69 85 PRO A CA 1
ATOM 648 C C . PRO A 1 85 ? -10.415 0.098 -18.808 1.00 79.69 85 PRO A C 1
ATOM 650 O O . PRO A 1 85 ? -11.542 -0.347 -18.577 1.00 79.69 85 PRO A O 1
ATOM 653 N N . TYR A 1 86 ? -9.874 1.093 -18.098 1.00 70.56 86 TYR A N 1
ATOM 654 C CA . TYR A 1 86 ? -10.568 1.704 -16.968 1.00 70.56 86 TYR A CA 1
ATOM 655 C C . TYR A 1 86 ? -11.940 2.209 -17.445 1.00 70.56 86 TYR A C 1
ATOM 657 O O . TYR A 1 86 ? -12.009 2.768 -18.543 1.00 70.56 86 TYR A O 1
ATOM 665 N N . PRO A 1 87 ? -13.023 2.076 -16.664 1.00 74.75 87 PRO A N 1
ATOM 666 C CA . PRO A 1 87 ? -14.388 2.345 -17.132 1.00 74.75 87 PRO A CA 1
ATOM 667 C C . PRO A 1 87 ? -14.633 3.725 -17.776 1.00 74.75 87 PRO A C 1
ATOM 669 O O . PRO A 1 87 ? -15.586 3.898 -18.532 1.00 74.75 87 PRO A O 1
ATOM 672 N N . TYR A 1 88 ? -13.764 4.701 -17.500 1.00 59.97 88 TYR A N 1
ATOM 673 C CA . TYR A 1 88 ? -13.811 6.065 -18.038 1.00 59.97 88 TYR A CA 1
ATOM 674 C C . TYR A 1 88 ? -12.981 6.290 -19.313 1.00 59.97 88 TYR A C 1
ATOM 676 O O . TYR A 1 88 ? -13.023 7.381 -19.881 1.00 59.97 88 TYR A O 1
ATOM 684 N N . THR A 1 89 ? -12.205 5.296 -19.748 1.00 64.75 89 THR A N 1
ATOM 685 C CA . THR A 1 89 ? -11.384 5.369 -20.971 1.00 64.75 89 THR A CA 1
ATOM 686 C C . THR A 1 89 ? -12.204 5.136 -22.236 1.00 64.75 89 THR A C 1
ATOM 688 O O . THR A 1 89 ? -11.802 5.592 -23.304 1.00 64.75 89 THR A O 1
ATOM 691 N N . ASP A 1 90 ? -13.371 4.500 -22.107 1.00 64.81 90 ASP A N 1
ATOM 692 C CA . ASP A 1 90 ? -14.288 4.234 -23.209 1.00 64.81 90 ASP A CA 1
ATOM 693 C C . ASP A 1 90 ? -15.275 5.414 -23.386 1.00 64.81 90 ASP A C 1
ATOM 695 O O . ASP A 1 90 ? -16.094 5.677 -22.489 1.00 64.81 90 ASP A O 1
ATOM 699 N N . PRO A 1 91 ? -15.204 6.184 -24.495 1.00 65.25 91 PRO A N 1
ATOM 700 C CA . PRO A 1 91 ? -15.991 7.405 -24.678 1.00 65.25 91 PRO A CA 1
ATOM 701 C C . PRO A 1 91 ? -17.507 7.188 -24.580 1.00 65.25 91 PRO A C 1
ATOM 703 O O . PRO A 1 91 ? -18.217 8.086 -24.119 1.00 65.25 91 PRO A O 1
ATOM 706 N N . GLU A 1 92 ? -17.998 6.007 -24.972 1.00 63.16 92 GLU A N 1
ATOM 707 C CA . GLU A 1 92 ? -19.421 5.652 -24.921 1.00 63.16 92 GLU A CA 1
ATOM 708 C C . GLU A 1 92 ? -19.909 5.371 -23.492 1.00 63.16 92 GLU A C 1
ATOM 710 O O . GLU A 1 92 ? -20.997 5.816 -23.110 1.00 63.16 92 GLU A O 1
ATOM 715 N N . ARG A 1 93 ? -19.091 4.710 -22.658 1.00 60.19 93 ARG A N 1
ATOM 716 C CA . ARG A 1 93 ? -19.410 4.472 -21.236 1.00 60.19 93 ARG A CA 1
ATOM 717 C C . ARG A 1 93 ? -19.303 5.737 -20.401 1.00 60.19 93 ARG A C 1
ATOM 719 O O . ARG A 1 93 ? -20.156 5.967 -19.545 1.00 60.19 93 ARG A O 1
ATOM 726 N N . ARG A 1 94 ? -18.326 6.601 -20.702 1.00 61.78 94 ARG A N 1
ATOM 727 C CA . ARG A 1 94 ? -18.192 7.913 -20.055 1.00 61.78 94 ARG A CA 1
ATOM 728 C C . ARG A 1 94 ? -19.470 8.741 -20.193 1.00 61.78 94 ARG A C 1
ATOM 730 O O . ARG A 1 94 ? -19.910 9.331 -19.213 1.00 61.78 94 ARG A O 1
ATOM 737 N N . LYS A 1 95 ? -20.089 8.739 -21.380 1.00 61.31 95 LYS A N 1
ATOM 738 C CA . LYS A 1 95 ? -21.291 9.535 -21.670 1.00 61.31 95 LYS A CA 1
ATOM 739 C C . LYS A 1 95 ? -22.516 9.076 -20.866 1.00 61.31 95 LYS A C 1
ATOM 741 O O . LYS A 1 95 ? -23.300 9.907 -20.422 1.00 61.31 95 LYS A O 1
ATOM 746 N N . ARG A 1 96 ? -22.663 7.765 -20.633 1.00 62.03 96 ARG A N 1
ATOM 747 C CA . ARG A 1 96 ? -23.796 7.194 -19.878 1.00 62.03 96 ARG A CA 1
ATOM 748 C C . ARG A 1 96 ? -23.784 7.535 -18.386 1.00 62.03 96 ARG A C 1
ATOM 750 O O . ARG A 1 96 ? -24.853 7.600 -17.791 1.00 62.03 96 ARG A O 1
ATOM 757 N N . TRP A 1 97 ? -22.615 7.756 -17.786 1.00 54.31 97 TRP A N 1
ATOM 758 C CA . TRP A 1 97 ? -22.507 8.069 -16.355 1.00 54.31 97 TRP A CA 1
ATOM 759 C C . TRP A 1 97 ? -22.430 9.566 -16.055 1.00 54.31 97 TRP A C 1
ATOM 761 O O . TRP A 1 97 ? -22.785 9.982 -14.957 1.00 54.31 97 TRP A O 1
ATOM 771 N N . SER A 1 98 ? -22.034 10.391 -17.026 1.00 54.84 98 SER A N 1
ATOM 772 C CA . SER A 1 98 ? -21.935 11.842 -16.838 1.00 54.84 98 SER A CA 1
ATOM 773 C C . SER A 1 98 ? -23.279 12.584 -16.882 1.00 54.84 98 SER A C 1
ATOM 775 O O . SER A 1 98 ? -23.374 13.672 -16.322 1.00 54.84 98 SER A O 1
ATOM 777 N N . ASP A 1 99 ? -24.325 12.016 -17.493 1.00 52.03 99 ASP A N 1
ATOM 778 C CA . ASP A 1 99 ? -25.632 12.691 -17.618 1.00 52.03 99 ASP A CA 1
ATOM 779 C C . ASP A 1 99 ? -26.568 12.482 -16.414 1.00 52.03 99 ASP A C 1
ATOM 781 O O . ASP A 1 99 ? -27.569 13.182 -16.287 1.00 52.03 99 ASP A O 1
ATOM 785 N N . SER A 1 100 ? -26.238 11.584 -15.478 1.00 53.25 100 SER A N 1
ATOM 786 C CA . SER A 1 100 ? -27.040 11.399 -14.252 1.00 53.25 100 SER A CA 1
ATOM 787 C C . SER A 1 100 ? -26.733 12.434 -13.158 1.00 53.25 100 SER A C 1
ATOM 789 O O . SER A 1 100 ? -27.461 12.511 -12.176 1.00 53.25 100 SER A O 1
ATOM 791 N N . TYR A 1 101 ? -25.687 13.258 -13.313 1.00 48.94 101 TYR A N 1
ATOM 792 C CA . TYR A 1 101 ? -25.236 14.185 -12.263 1.00 48.94 101 TYR A CA 1
ATOM 793 C C . TYR A 1 101 ? -25.771 15.624 -12.407 1.00 48.94 101 TYR A C 1
ATOM 795 O O . TYR A 1 101 ? -25.560 16.457 -11.533 1.00 48.94 101 TYR A O 1
ATOM 803 N N . LYS A 1 102 ? -26.502 15.959 -13.480 1.00 51.44 102 LYS A N 1
ATOM 804 C CA . LYS A 1 102 ? -27.014 17.332 -13.684 1.00 51.44 102 LYS A CA 1
ATOM 805 C C . LYS A 1 102 ? -28.323 17.638 -12.928 1.00 51.44 102 LYS A C 1
ATOM 807 O O . LYS A 1 102 ? -28.867 18.727 -13.077 1.00 51.44 102 LYS A O 1
ATOM 812 N N . GLY A 1 103 ? -28.854 16.697 -12.149 1.00 49.06 103 GLY A N 1
ATOM 813 C CA . GLY A 1 103 ? -30.174 16.833 -11.519 1.00 49.06 103 GLY A CA 1
ATOM 814 C C . GLY A 1 103 ? -30.287 16.299 -10.095 1.00 49.06 103 GLY A C 1
ATOM 815 O O . GLY A 1 103 ? -31.402 16.214 -9.595 1.00 49.06 103 GLY A O 1
ATOM 816 N N . VAL A 1 104 ? -29.177 15.939 -9.451 1.00 42.03 104 VAL A N 1
ATOM 817 C CA . VAL A 1 104 ? -29.178 15.495 -8.053 1.00 42.03 104 VAL A CA 1
ATOM 818 C C . VAL A 1 104 ? -28.769 16.697 -7.202 1.00 42.03 104 VAL A C 1
ATOM 820 O O . VAL A 1 104 ? -27.632 17.155 -7.343 1.00 42.03 104 VAL A O 1
ATOM 823 N N . PRO A 1 105 ? -29.668 17.273 -6.378 1.00 43.78 105 PRO A N 1
ATOM 824 C CA . PRO A 1 105 ? -29.255 18.192 -5.326 1.00 43.78 105 PRO A CA 1
ATOM 825 C C . PRO A 1 105 ? -28.131 17.522 -4.537 1.00 43.78 105 PRO A C 1
ATOM 827 O O . PRO A 1 105 ? -28.266 16.358 -4.171 1.00 43.78 105 PRO A O 1
ATOM 830 N N . SER A 1 106 ? -27.006 18.212 -4.346 1.00 40.94 106 SER A N 1
ATOM 831 C CA . SER A 1 106 ? -25.927 17.726 -3.491 1.00 40.94 106 SER A CA 1
ATOM 832 C C . SER A 1 106 ? -26.451 17.619 -2.064 1.00 40.94 106 SER A C 1
ATOM 834 O O . SER A 1 106 ? -26.332 18.571 -1.295 1.00 40.94 106 SER A O 1
ATOM 836 N N . ASP A 1 107 ? -27.040 16.477 -1.724 1.00 44.56 107 ASP A N 1
ATOM 837 C CA . ASP A 1 107 ? -27.260 16.094 -0.341 1.00 44.56 107 ASP A CA 1
ATOM 838 C C . ASP A 1 107 ? -25.921 15.617 0.221 1.00 44.56 107 ASP A C 1
ATOM 840 O O . ASP A 1 107 ? -25.566 14.442 0.239 1.00 44.56 107 ASP A O 1
ATOM 844 N N . SER A 1 108 ? -25.090 16.606 0.535 1.00 44.34 108 SER A N 1
ATOM 845 C CA . SER A 1 108 ? -23.791 16.452 1.177 1.00 44.34 108 SER A CA 1
ATOM 846 C C . SER A 1 108 ? -23.959 16.332 2.698 1.00 44.34 108 SER A C 1
ATOM 848 O O . SER A 1 108 ? -23.131 16.874 3.429 1.00 44.34 108 SER A O 1
ATOM 850 N N . ASP A 1 109 ? -25.022 15.668 3.165 1.00 45.25 109 ASP A N 1
ATOM 851 C CA . ASP A 1 109 ? -25.276 15.448 4.594 1.00 45.25 109 ASP A CA 1
ATOM 852 C C . ASP A 1 109 ? -25.961 14.103 4.922 1.00 45.25 109 ASP A C 1
ATOM 854 O O . ASP A 1 109 ? -26.444 13.901 6.034 1.00 45.25 109 ASP A O 1
ATOM 858 N N . GLU A 1 110 ? -25.973 13.133 4.000 1.00 44.03 110 GLU A N 1
ATOM 859 C CA . GLU A 1 110 ? -26.387 11.768 4.342 1.00 44.03 110 GLU A CA 1
ATOM 860 C C . GLU A 1 110 ? -25.176 10.963 4.827 1.00 44.03 110 GLU A C 1
ATOM 862 O O . GLU A 1 110 ? -24.419 10.378 4.047 1.00 44.03 110 GLU A O 1
ATOM 867 N N . GLU A 1 111 ? -24.979 10.948 6.151 1.00 47.78 111 GLU A N 1
ATOM 868 C CA . GLU A 1 111 ? -24.149 9.945 6.812 1.00 47.78 111 GLU A CA 1
ATOM 869 C C . GLU A 1 111 ? -24.513 8.551 6.274 1.00 47.78 111 GLU A C 1
ATOM 871 O O . GLU A 1 111 ? -25.666 8.120 6.361 1.00 47.78 111 GLU A O 1
ATOM 876 N N . GLU A 1 112 ? -23.518 7.847 5.725 1.00 45.44 112 GLU A N 1
ATOM 877 C CA . GLU A 1 112 ? -23.615 6.464 5.258 1.00 45.44 112 GLU A CA 1
ATOM 878 C C . GLU A 1 112 ? -24.044 5.556 6.425 1.00 45.44 112 GLU A C 1
ATOM 880 O O . GLU A 1 112 ? -23.237 5.014 7.183 1.00 45.44 112 GLU A O 1
ATOM 885 N N . THR A 1 113 ? -25.356 5.438 6.604 1.00 48.81 113 THR A N 1
ATOM 886 C CA . THR A 1 113 ? -26.012 4.632 7.626 1.00 48.81 113 THR A CA 1
ATOM 887 C C . THR A 1 113 ? -26.361 3.281 7.015 1.00 48.81 113 THR A C 1
ATOM 889 O O . THR A 1 113 ? -27.427 3.074 6.442 1.00 48.81 113 THR A O 1
ATOM 892 N N . VAL A 1 114 ? -25.457 2.311 7.146 1.00 53.72 114 VAL A N 1
ATOM 893 C CA . VAL A 1 114 ? -25.810 0.905 6.911 1.00 53.72 114 VAL A CA 1
ATOM 894 C C . VAL A 1 114 ? -26.651 0.454 8.116 1.00 53.72 114 VAL A C 1
ATOM 896 O O . VAL A 1 114 ? -26.134 0.377 9.228 1.00 53.72 114 VAL A O 1
ATOM 899 N N . ASP A 1 115 ? -27.952 0.214 7.911 1.00 55.03 115 ASP A N 1
ATOM 900 C CA . ASP A 1 115 ? -28.962 -0.141 8.936 1.00 55.03 115 ASP A CA 1
ATOM 901 C C . ASP A 1 115 ? -29.337 0.961 9.957 1.00 55.03 115 ASP A C 1
ATOM 903 O O . ASP A 1 115 ? -29.710 0.665 11.095 1.00 55.03 115 ASP A O 1
ATOM 907 N N . GLY A 1 116 ? -29.276 2.245 9.578 1.00 59.72 116 GLY A N 1
ATOM 908 C CA . GLY A 1 116 ? -29.756 3.343 10.440 1.00 59.72 116 GLY A CA 1
ATOM 909 C C . GLY A 1 116 ? -28.910 3.588 11.697 1.00 59.72 116 GLY A C 1
ATOM 910 O O . GLY A 1 116 ? -29.363 4.247 12.630 1.00 59.72 116 GLY A O 1
ATOM 911 N N . LEU A 1 117 ? -27.692 3.043 11.730 1.00 55.50 117 LEU A N 1
ATOM 912 C CA . LEU A 1 117 ? -26.705 3.234 12.789 1.00 55.50 117 LEU A CA 1
ATOM 913 C C . LEU A 1 117 ? -25.510 3.989 12.219 1.00 55.50 117 LEU A C 1
ATOM 915 O O . LEU A 1 117 ? -25.034 3.674 11.127 1.00 55.50 117 LEU A O 1
ATOM 919 N N . THR A 1 118 ? -24.996 4.957 12.971 1.00 70.44 118 THR A N 1
ATOM 920 C CA . THR A 1 118 ? -23.802 5.698 12.546 1.00 70.44 118 THR A CA 1
ATOM 921 C C . THR A 1 118 ? -22.578 4.772 12.564 1.00 70.44 118 THR A C 1
ATOM 923 O O . THR A 1 118 ? -22.488 3.832 13.362 1.00 70.44 118 THR A O 1
ATOM 926 N N . ALA A 1 119 ? -21.574 5.031 11.721 1.00 71.31 119 ALA A N 1
ATOM 927 C CA . ALA A 1 119 ? -20.353 4.212 11.668 1.00 71.31 119 ALA A CA 1
ATOM 928 C C . ALA A 1 119 ? -19.657 4.072 13.043 1.00 71.31 119 ALA A C 1
ATOM 930 O O . ALA A 1 119 ? -19.058 3.037 13.354 1.00 71.31 119 ALA A O 1
ATOM 931 N N . LYS A 1 120 ? -19.790 5.094 13.901 1.00 73.62 120 LYS A N 1
ATOM 932 C CA . LYS A 1 120 ? -19.288 5.102 15.283 1.00 73.62 120 LYS A CA 1
ATOM 933 C C . LYS A 1 120 ? -20.019 4.090 16.167 1.00 73.62 120 LYS A C 1
ATOM 935 O O . LYS A 1 120 ? -19.373 3.358 16.913 1.00 73.62 120 LYS A O 1
ATOM 940 N N . GLU A 1 121 ? -21.340 3.999 16.044 1.00 75.19 121 GLU A N 1
ATOM 941 C CA . GLU A 1 121 ? -22.159 3.046 16.799 1.00 75.19 121 GLU A CA 1
ATOM 942 C C . GLU A 1 121 ? -21.873 1.596 16.400 1.00 75.19 121 GLU A C 1
ATOM 944 O O . GLU A 1 121 ? -21.889 0.698 17.245 1.00 75.19 121 GLU A O 1
ATOM 949 N N . ILE A 1 122 ? -21.573 1.354 15.121 1.00 79.75 122 ILE A N 1
ATOM 950 C CA . ILE A 1 122 ? -21.176 0.030 14.628 1.00 79.75 122 ILE A CA 1
ATOM 951 C C . ILE A 1 122 ? -19.819 -0.376 15.220 1.00 79.75 122 ILE A C 1
ATOM 953 O O . ILE A 1 122 ? -19.660 -1.518 15.659 1.00 79.75 122 ILE A O 1
ATOM 957 N N . GLU A 1 123 ? -18.846 0.540 15.263 1.00 81.25 123 GLU A N 1
ATOM 958 C CA . GLU A 1 123 ? -17.540 0.290 15.888 1.00 81.25 123 GLU A CA 1
ATOM 959 C C . GLU A 1 123 ? -17.691 -0.006 17.390 1.00 81.25 123 GLU A C 1
ATOM 961 O O . GLU A 1 123 ? -17.130 -0.983 17.887 1.00 81.25 123 GLU A O 1
ATOM 966 N N . ASP A 1 124 ? -18.511 0.768 18.103 1.00 82.81 124 ASP A N 1
ATOM 967 C CA . ASP A 1 124 ? -18.731 0.583 19.541 1.00 82.81 124 ASP A CA 1
ATOM 968 C C . ASP A 1 124 ? -19.426 -0.751 19.857 1.00 82.81 124 ASP A C 1
ATOM 970 O O . ASP A 1 124 ? -19.079 -1.424 20.830 1.00 82.81 124 ASP A O 1
ATOM 974 N N . LYS A 1 125 ? -20.367 -1.192 19.011 1.00 86.12 125 LYS A N 1
ATOM 975 C CA . LYS A 1 125 ? -20.983 -2.525 19.125 1.00 86.12 125 LYS A CA 1
ATOM 976 C C . LYS A 1 125 ? -19.969 -3.651 18.918 1.00 86.12 125 LYS A C 1
ATOM 978 O O . LYS A 1 125 ? -20.070 -4.676 19.589 1.00 86.12 125 LYS A O 1
ATOM 983 N N . LYS A 1 126 ? -19.006 -3.485 18.006 1.00 86.56 126 LYS A N 1
ATOM 984 C CA . LYS A 1 126 ? -17.942 -4.474 17.766 1.00 86.56 126 LYS A CA 1
ATOM 985 C C . LYS A 1 126 ? -16.981 -4.562 18.952 1.00 86.56 126 LYS A C 1
ATOM 987 O O . LYS A 1 126 ? -16.721 -5.666 19.414 1.00 86.56 126 LYS A O 1
ATOM 992 N N . LEU A 1 127 ? -16.540 -3.422 19.487 1.00 84.62 127 LEU A N 1
ATOM 993 C CA . LEU A 1 127 ? -15.633 -3.371 20.642 1.00 84.62 127 LEU A CA 1
ATOM 994 C C . LEU A 1 127 ? -16.241 -4.025 21.893 1.00 84.62 127 LEU A C 1
ATOM 996 O O . LEU A 1 127 ? -15.555 -4.763 22.592 1.00 84.62 127 LEU A O 1
ATOM 1000 N N . LYS A 1 128 ? -17.542 -3.819 22.145 1.00 88.50 128 LYS A N 1
ATOM 1001 C CA . LYS A 1 128 ? -18.249 -4.471 23.263 1.00 88.50 128 LYS A CA 1
ATOM 1002 C C . LYS A 1 128 ? -18.310 -5.992 23.116 1.00 88.50 128 LYS A C 1
ATOM 1004 O O . LYS A 1 128 ? -18.060 -6.712 24.075 1.00 88.50 128 LYS A O 1
ATOM 1009 N N . LYS A 1 129 ? -18.605 -6.483 21.908 1.00 90.75 129 LYS A N 1
ATOM 1010 C CA . LYS A 1 129 ? -18.607 -7.926 21.618 1.00 90.75 129 LYS A CA 1
ATOM 1011 C C . LYS A 1 129 ? -17.217 -8.538 21.794 1.00 90.75 129 LYS A C 1
ATOM 1013 O O . LYS A 1 129 ? -17.093 -9.601 22.389 1.00 90.75 129 LYS A O 1
ATOM 1018 N N . GLU A 1 130 ? -16.182 -7.848 21.319 1.00 87.50 130 GLU A N 1
ATOM 1019 C CA . GLU A 1 130 ? -14.789 -8.275 21.471 1.00 87.50 130 GLU A CA 1
ATOM 1020 C C . GLU A 1 130 ? -14.390 -8.375 22.952 1.00 87.50 130 GLU A C 1
ATOM 1022 O O . GLU A 1 130 ? -13.798 -9.371 23.366 1.00 87.50 130 GLU A O 1
ATOM 1027 N N . GLU A 1 131 ? -14.767 -7.397 23.780 1.00 88.25 131 GLU A N 1
ATOM 1028 C CA . GLU A 1 131 ? -14.521 -7.448 25.225 1.00 88.25 131 GLU A CA 1
ATOM 1029 C C . GLU A 1 131 ? -15.217 -8.650 25.885 1.00 88.25 131 GLU A C 1
ATOM 1031 O O . GLU A 1 131 ? -14.590 -9.380 26.656 1.00 88.25 131 GLU A O 1
ATOM 1036 N N . GLU A 1 132 ? -16.484 -8.910 25.550 1.00 90.25 132 GLU A N 1
ATOM 1037 C CA . GLU A 1 132 ? -17.228 -10.067 26.0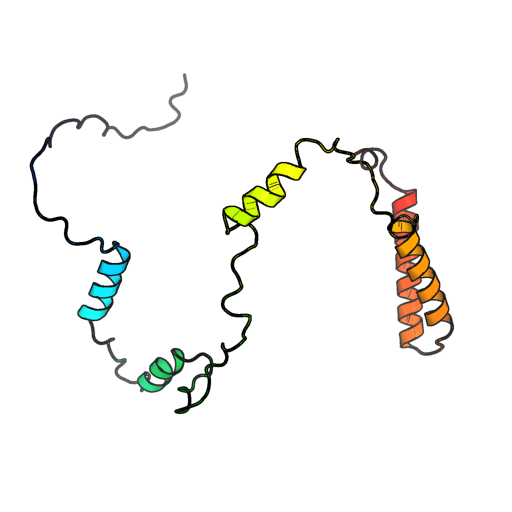60 1.00 90.25 132 GLU A CA 1
ATOM 1038 C C . GLU A 1 132 ? -16.586 -11.401 25.653 1.00 90.25 132 GLU A C 1
ATOM 1040 O O . GLU A 1 132 ? -16.529 -12.331 26.459 1.00 90.25 132 GLU A O 1
ATOM 1045 N N . GLU A 1 133 ? -16.082 -11.519 24.426 1.00 91.06 133 GLU A N 1
ATOM 1046 C CA . GLU A 1 133 ? -15.388 -12.718 23.947 1.00 91.06 133 GLU A CA 1
ATOM 1047 C C . GLU A 1 133 ? -14.038 -12.916 24.640 1.00 91.06 133 GLU A C 1
ATOM 1049 O O . GLU A 1 133 ? -13.743 -14.013 25.119 1.00 91.06 133 GLU A O 1
ATOM 1054 N N . LEU A 1 134 ? -13.248 -11.851 24.777 1.00 87.31 134 LEU A N 1
ATOM 1055 C CA . LEU A 1 134 ? -11.945 -11.898 25.438 1.00 87.31 134 LEU A CA 1
ATOM 1056 C C . LEU A 1 134 ? -12.065 -12.124 26.949 1.00 87.31 134 LEU A C 1
ATOM 1058 O O . LEU A 1 134 ? -11.210 -12.789 27.533 1.00 87.31 134 LEU A O 1
ATOM 1062 N N . SER A 1 135 ? -13.146 -11.652 27.580 1.00 87.56 135 SER A N 1
ATOM 1063 C CA . SER A 1 135 ? -13.420 -11.885 29.004 1.00 87.56 135 SER A CA 1
ATOM 1064 C C . SER A 1 135 ? -13.619 -13.368 29.340 1.00 87.56 135 SER A C 1
ATOM 1066 O O . SER A 1 135 ? -13.265 -13.812 30.433 1.00 87.56 135 SER A O 1
ATOM 1068 N N . LYS A 1 136 ? -14.130 -14.158 28.384 1.00 92.94 136 LYS A N 1
ATOM 1069 C CA . LYS A 1 136 ? -14.339 -15.608 28.539 1.00 92.94 136 LYS A CA 1
ATOM 1070 C C . LYS A 1 136 ? -13.024 -16.385 28.490 1.00 92.94 136 LYS A C 1
ATOM 1072 O O . LYS A 1 136 ? -12.957 -17.521 28.957 1.00 92.94 136 LYS A O 1
ATOM 1077 N N . ILE A 1 137 ? -11.972 -15.796 27.925 1.00 89.56 137 ILE A N 1
ATOM 1078 C CA . ILE A 1 137 ? -10.686 -16.457 27.727 1.00 89.56 137 ILE A CA 1
ATOM 1079 C C . ILE A 1 137 ? -9.796 -16.209 28.949 1.00 89.56 137 ILE A C 1
ATOM 1081 O O . ILE A 1 137 ? -9.197 -15.152 29.118 1.00 89.56 137 ILE A O 1
ATOM 1085 N N . ALA A 1 138 ? -9.615 -17.240 29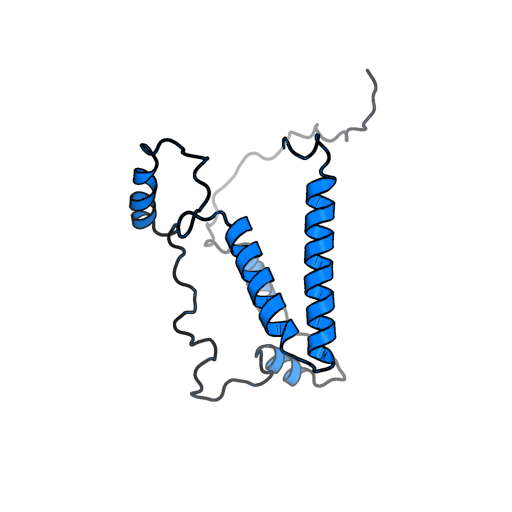.778 1.00 81.12 138 ALA A N 1
ATOM 1086 C CA . ALA A 1 138 ? -8.696 -17.199 30.923 1.00 81.12 138 ALA A CA 1
ATOM 1087 C C . ALA A 1 138 ? -7.204 -17.367 30.541 1.00 81.12 138 ALA A C 1
ATOM 1089 O O . ALA A 1 138 ? -6.335 -17.381 31.416 1.00 81.12 138 ALA A O 1
ATOM 1090 N N . SER A 1 139 ? -6.901 -17.503 29.244 1.00 84.31 139 SER A N 1
ATOM 1091 C CA . SER A 1 139 ? -5.553 -17.739 28.709 1.00 84.31 139 SER A CA 1
ATOM 1092 C C . SER A 1 139 ? -4.691 -16.470 28.684 1.00 84.31 139 SER A C 1
ATOM 1094 O O . SER A 1 139 ? -5.192 -15.361 28.494 1.00 84.31 139 SER A O 1
ATOM 1096 N N . GLY A 1 140 ? -3.374 -16.634 28.849 1.00 84.38 140 GLY A N 1
ATOM 1097 C CA . GLY A 1 140 ? -2.413 -15.539 29.029 1.00 84.38 140 GLY A CA 1
ATOM 1098 C C . GLY A 1 140 ? -2.470 -14.469 27.937 1.00 84.38 140 GLY A C 1
ATOM 1099 O O . GLY A 1 140 ? -2.582 -13.288 28.254 1.00 84.38 140 GLY A O 1
ATOM 1100 N N . ILE A 1 141 ? -2.474 -14.868 26.660 1.00 88.25 141 ILE A N 1
ATOM 1101 C CA . ILE A 1 141 ? -2.556 -13.916 25.541 1.00 88.25 141 ILE A CA 1
ATOM 1102 C C . ILE A 1 141 ? -3.933 -13.233 25.462 1.00 88.25 141 ILE A C 1
ATOM 1104 O O . ILE A 1 141 ? -4.012 -12.041 25.180 1.00 88.25 141 ILE A O 1
ATOM 1108 N N . GLY A 1 142 ? -5.011 -13.951 25.805 1.00 87.62 142 GLY A N 1
ATOM 1109 C CA . GLY A 1 142 ? -6.373 -13.407 25.857 1.00 87.62 142 GLY A CA 1
ATOM 1110 C C . GLY A 1 142 ? -6.499 -12.254 26.854 1.00 87.62 142 GLY A C 1
ATOM 1111 O O . GLY A 1 142 ? -7.100 -11.232 26.538 1.00 87.62 142 GLY A O 1
ATOM 1112 N N . LYS A 1 143 ? -5.824 -12.350 28.008 1.00 90.00 143 LYS A N 1
ATOM 1113 C CA . LYS A 1 143 ? -5.756 -11.257 28.997 1.00 90.00 143 LYS A CA 1
ATOM 1114 C C . LYS A 1 143 ? -5.041 -10.011 28.468 1.00 90.00 143 LYS A C 1
ATOM 1116 O O . LYS A 1 143 ? -5.422 -8.898 28.825 1.00 90.00 143 LYS A O 1
ATOM 1121 N N . VAL A 1 144 ? -4.012 -10.179 27.635 1.00 94.12 144 VAL A N 1
ATOM 1122 C CA . VAL A 1 144 ? -3.295 -9.049 27.020 1.00 94.12 144 VAL A CA 1
ATOM 1123 C C . VAL A 1 144 ? -4.193 -8.344 26.008 1.00 94.12 144 VAL A C 1
ATOM 1125 O O . VAL A 1 144 ? -4.308 -7.121 26.052 1.00 94.12 144 VAL A O 1
ATOM 1128 N N . PHE A 1 145 ? -4.883 -9.100 25.149 1.00 91.50 145 PHE A N 1
ATOM 1129 C CA . PHE A 1 145 ? -5.854 -8.524 24.219 1.00 91.50 145 PHE A CA 1
ATOM 1130 C C . PHE A 1 145 ? -6.987 -7.803 24.955 1.00 91.50 145 PHE A C 1
ATOM 1132 O O . PHE A 1 145 ? -7.289 -6.665 24.608 1.00 91.50 145 PHE A O 1
ATOM 1139 N N . LEU A 1 146 ? -7.534 -8.394 26.025 1.00 92.44 146 LEU A N 1
ATOM 1140 C CA . LEU A 1 146 ? -8.564 -7.756 26.851 1.00 92.44 146 LEU A CA 1
ATOM 1141 C C . LEU A 1 146 ? -8.090 -6.400 27.395 1.00 92.44 146 LEU A C 1
ATOM 1143 O O . LEU A 1 146 ? -8.792 -5.397 27.286 1.00 92.44 146 LEU A O 1
ATOM 1147 N N . LYS A 1 147 ? -6.864 -6.350 27.929 1.00 92.62 147 LYS A N 1
ATOM 1148 C CA . LYS A 1 147 ? -6.263 -5.108 28.425 1.00 92.62 147 LYS A CA 1
ATOM 1149 C C . LYS A 1 147 ? -6.107 -4.066 27.310 1.00 92.62 147 LYS A C 1
ATOM 1151 O O . LYS A 1 147 ? -6.442 -2.904 27.526 1.00 92.62 147 LYS A O 1
ATOM 1156 N N . ASN A 1 148 ? -5.655 -4.471 26.123 1.00 93.38 148 ASN A N 1
ATOM 1157 C CA . ASN A 1 148 ? -5.487 -3.570 24.977 1.00 93.38 148 ASN A CA 1
ATOM 1158 C C . ASN A 1 148 ? -6.827 -2.981 24.501 1.00 93.38 148 ASN A C 1
ATOM 1160 O O . ASN A 1 148 ? -6.902 -1.787 24.203 1.00 93.38 148 ASN A O 1
ATOM 1164 N N . VAL A 1 149 ? -7.889 -3.793 24.459 1.00 91.69 149 VAL A N 1
ATOM 1165 C CA . VAL A 1 149 ? -9.246 -3.342 24.102 1.00 91.69 149 VAL A CA 1
ATOM 1166 C C . VAL A 1 149 ? -9.752 -2.311 25.114 1.00 91.69 149 VAL A C 1
ATOM 1168 O O . VAL A 1 149 ? -10.192 -1.227 24.726 1.00 91.69 149 VAL A O 1
ATOM 1171 N N . GLN A 1 150 ? -9.589 -2.581 26.411 1.00 91.25 150 GLN A N 1
ATOM 1172 C CA . GLN A 1 150 ? -9.969 -1.647 27.477 1.00 91.25 150 GLN A CA 1
ATOM 1173 C C . GLN A 1 150 ? -9.162 -0.342 27.442 1.00 91.25 150 GLN A C 1
ATOM 1175 O O . GLN A 1 150 ? -9.704 0.740 27.677 1.00 91.25 150 GLN A O 1
ATOM 1180 N N . GLU A 1 151 ? -7.863 -0.404 27.146 1.00 93.31 151 GLU A N 1
ATOM 1181 C CA . GLU A 1 151 ? -7.027 0.789 26.983 1.00 93.31 151 GLU A CA 1
ATOM 1182 C C . GLU A 1 151 ? -7.464 1.632 25.783 1.00 93.31 151 GLU A C 1
ATOM 1184 O O . GLU A 1 151 ? -7.577 2.855 25.903 1.00 93.31 151 GLU A O 1
ATOM 1189 N N . ARG A 1 152 ? -7.790 0.999 24.649 1.00 89.19 152 ARG A N 1
ATOM 1190 C CA . ARG A 1 152 ? -8.326 1.693 23.470 1.00 89.19 152 ARG A CA 1
ATOM 1191 C C . ARG A 1 152 ? -9.629 2.420 23.796 1.00 89.19 152 ARG A C 1
ATOM 1193 O O . ARG A 1 152 ? -9.785 3.580 23.409 1.00 89.19 152 ARG A O 1
ATOM 1200 N N . GLU A 1 153 ? -10.535 1.780 24.533 1.00 88.31 153 GLU A N 1
ATOM 1201 C CA . GLU A 1 153 ? -11.803 2.390 24.943 1.00 88.31 153 GLU A CA 1
ATOM 1202 C C . GLU A 1 153 ? -11.578 3.597 25.873 1.00 88.31 153 GLU A C 1
ATOM 1204 O O . GLU A 1 153 ? -12.162 4.665 25.670 1.00 88.31 153 GLU A O 1
ATOM 1209 N N . LYS A 1 154 ? -10.660 3.479 26.845 1.00 92.06 154 LYS A N 1
ATOM 1210 C CA . LYS A 1 154 ? -10.266 4.589 27.731 1.00 92.06 154 LYS A CA 1
ATOM 1211 C C . LYS A 1 154 ? -9.693 5.766 26.951 1.00 92.06 154 LYS A C 1
ATOM 1213 O O . LYS A 1 154 ? -10.104 6.902 27.175 1.00 92.06 154 LYS A O 1
ATOM 1218 N N . VAL A 1 155 ? -8.782 5.516 26.010 1.00 89.69 155 VAL A N 1
ATOM 1219 C CA . VAL A 1 155 ? -8.195 6.572 25.172 1.00 89.69 155 VAL A CA 1
ATOM 1220 C C . VAL A 1 155 ? -9.264 7.242 24.303 1.00 89.69 155 VAL A C 1
ATOM 1222 O O . VAL A 1 155 ? -9.262 8.467 24.188 1.00 89.69 155 VAL A O 1
ATOM 1225 N N . LYS A 1 156 ? -10.207 6.477 23.733 1.00 87.88 156 LYS A N 1
ATOM 1226 C CA . LYS A 1 156 ? -11.333 7.021 22.951 1.00 87.88 156 LYS A CA 1
ATOM 1227 C C . LYS A 1 156 ? -12.210 7.938 23.809 1.00 87.88 156 LYS A C 1
ATOM 1229 O O . LYS A 1 156 ? -12.468 9.070 23.405 1.00 87.88 156 LYS A O 1
ATOM 1234 N N . LYS A 1 157 ? -12.584 7.503 25.019 1.00 88.50 157 LYS A N 1
ATOM 1235 C CA . LYS A 1 157 ? -13.356 8.307 25.985 1.00 88.50 157 LYS A CA 1
ATOM 1236 C C . LYS A 1 157 ? -12.616 9.579 26.400 1.00 88.50 157 LYS A C 1
ATOM 1238 O O . LYS A 1 157 ? -13.209 10.652 26.403 1.00 88.50 157 LYS A O 1
ATOM 1243 N N . LEU A 1 158 ? -11.317 9.484 26.693 1.00 89.75 158 LEU A N 1
ATOM 1244 C CA . LEU A 1 158 ? -10.498 10.646 27.051 1.00 89.75 158 LEU A CA 1
ATOM 1245 C C . LEU A 1 158 ? -10.405 11.656 25.906 1.00 89.75 158 LEU A C 1
ATOM 1247 O O . LEU A 1 158 ? -10.561 12.848 26.151 1.00 89.75 158 LEU A O 1
ATOM 1251 N N . ARG A 1 159 ? -10.199 11.197 24.667 1.00 86.50 159 ARG A N 1
ATOM 1252 C CA . ARG A 1 159 ? -10.174 12.071 23.484 1.00 86.50 159 ARG A CA 1
ATOM 1253 C C . ARG A 1 159 ? -11.518 12.749 23.242 1.00 86.50 159 ARG A C 1
ATOM 1255 O O . ARG A 1 159 ? -11.535 13.929 22.922 1.00 86.50 159 ARG A O 1
ATOM 1262 N N . ALA A 1 160 ? -12.620 12.021 23.418 1.00 84.62 160 ALA A N 1
ATOM 1263 C CA . ALA A 1 160 ? -13.960 12.582 23.287 1.00 84.62 160 ALA A CA 1
ATOM 1264 C C . ALA A 1 160 ? -14.253 13.632 24.374 1.00 84.62 160 ALA A C 1
ATOM 1266 O O . ALA A 1 160 ? -14.812 14.680 24.072 1.00 84.62 160 ALA A O 1
ATOM 1267 N N . ALA A 1 161 ? -13.837 13.383 25.620 1.00 87.69 161 ALA A N 1
ATOM 1268 C CA . ALA A 1 161 ? -14.036 14.311 26.734 1.00 87.69 161 ALA A CA 1
ATOM 1269 C C . ALA A 1 161 ? -13.156 15.573 26.652 1.00 87.69 161 ALA A C 1
ATOM 1271 O O . ALA A 1 161 ? -13.550 16.620 27.156 1.00 87.69 161 ALA A O 1
ATOM 1272 N N . HIS A 1 162 ? -11.977 15.483 26.029 1.00 86.88 162 HIS A N 1
ATOM 1273 C CA . HIS A 1 162 ? -10.997 16.575 25.948 1.00 86.88 162 HIS A CA 1
ATOM 1274 C C . HIS A 1 162 ? -10.821 17.102 24.520 1.00 86.88 162 HIS A C 1
ATOM 1276 O O . HIS A 1 162 ? -9.717 17.480 24.123 1.00 86.88 162 HIS A O 1
ATOM 1282 N N . ILE A 1 163 ? -11.891 17.102 23.725 1.00 85.44 163 ILE A N 1
ATOM 1283 C CA . ILE A 1 163 ? -11.837 17.659 22.377 1.00 85.44 163 ILE A CA 1
ATOM 1284 C C . ILE A 1 163 ? -11.717 19.188 22.449 1.00 85.44 163 ILE A C 1
ATOM 1286 O O . ILE A 1 163 ? -12.506 19.855 23.116 1.00 85.44 163 ILE A O 1
ATOM 1290 N N . ASP A 1 164 ? -10.696 19.749 21.795 1.00 83.81 164 ASP A N 1
ATOM 1291 C CA . ASP A 1 164 ? -10.520 21.202 21.721 1.00 83.81 164 ASP A CA 1
ATOM 1292 C C . ASP A 1 164 ? -11.702 21.806 20.939 1.00 83.81 164 ASP A C 1
ATOM 1294 O O . ASP A 1 164 ? -11.924 21.407 19.789 1.00 83.81 164 ASP A O 1
ATOM 1298 N N . PRO A 1 165 ? -12.451 22.772 21.503 1.00 82.56 165 PRO A N 1
ATOM 1299 C CA . PRO A 1 165 ? -13.568 23.409 20.811 1.00 82.56 165 PRO A CA 1
ATOM 1300 C C . PRO A 1 165 ? -13.171 24.056 19.475 1.00 82.56 165 PRO A C 1
ATOM 1302 O O . PRO A 1 165 ? -14.014 24.165 18.590 1.00 82.56 165 PRO A O 1
ATOM 1305 N N . ARG A 1 166 ? -11.900 24.445 19.281 1.00 78.56 166 ARG A N 1
ATOM 1306 C CA . ARG A 1 166 ? -11.397 24.937 17.984 1.00 78.56 166 ARG A CA 1
ATOM 1307 C C . ARG A 1 166 ? -11.264 23.848 16.923 1.00 78.56 166 ARG A C 1
ATOM 1309 O O . ARG A 1 166 ? -11.311 24.160 15.739 1.00 78.56 166 ARG A O 1
ATOM 1316 N N . ASN A 1 167 ? -11.055 22.602 17.334 1.00 78.00 167 ASN A N 1
ATOM 1317 C CA . ASN A 1 167 ? -10.919 21.465 16.427 1.00 78.00 167 ASN A CA 1
ATOM 1318 C C . ASN A 1 167 ? -12.271 20.794 16.132 1.00 78.00 167 ASN A C 1
ATOM 1320 O O . ASN A 1 167 ? -12.389 20.076 15.150 1.00 78.00 167 ASN A O 1
ATOM 1324 N N . ALA A 1 168 ? -13.289 21.020 16.968 1.00 74.06 168 ALA A N 1
ATOM 1325 C CA . ALA A 1 168 ? -14.614 20.419 16.813 1.00 74.06 168 ALA A CA 1
ATOM 1326 C C . ALA A 1 168 ? -15.476 21.053 15.701 1.00 74.06 168 ALA A C 1
ATOM 1328 O O . ALA A 1 168 ? -16.452 20.442 15.281 1.00 74.06 168 ALA A O 1
ATOM 1329 N N . SER A 1 169 ? -15.151 22.270 15.249 1.00 70.25 169 SER A N 1
ATOM 1330 C CA . SER A 1 169 ? -15.932 23.029 14.257 1.00 70.25 169 SER A CA 1
ATOM 1331 C C . SER A 1 169 ? -15.379 22.977 12.826 1.00 70.25 169 SER A C 1
ATOM 1333 O O . SER A 1 169 ? -15.887 23.692 11.961 1.00 70.25 169 SER A O 1
ATOM 1335 N N . ARG A 1 170 ? -14.319 22.197 12.586 1.00 58.34 170 ARG A N 1
ATOM 1336 C CA . ARG A 1 170 ? -13.618 22.091 11.300 1.00 58.34 170 ARG A CA 1
ATOM 1337 C C . ARG A 1 170 ? -13.972 20.798 10.581 1.00 58.34 170 ARG A C 1
ATOM 1339 O O . ARG A 1 170 ? -13.985 20.850 9.333 1.00 58.34 170 ARG A O 1
#

pLDDT: mean 72.25, std 15.89, range [37.19, 94.12]

Foldseek 3Di:
DDPPDDDDPPPPPPDDDDDDDDDDPPDPDDPVNVVVVCVVPPDDPDDDPPDPCVLVVVLVVPPVSDDDDDPDDPPQPPPCPPPPDDQCVDPVSVVVPVVVPPPDDPPVPDQPDPPPDHPVRVVVVVLVVLLVVLVVDPDDVSVVVNVVSVVVVVVVVVCVVPPDPVNVVD

Radius of gyration: 34.34 Å; chains: 1; bounding box: 69×76×79 Å